Protein AF-A0A931U3T1-F1 (afdb_monomer_lite)

pLDDT: mean 82.52, std 14.52, range [46.47, 98.31]

Foldseek 3Di:
DDPDDPPPDPPPDPDDPDPPPPDDPDPVVVVVVVVVVVVVVVVVVLVVQQCCCVPPDDVVVDPRPVVVVVLCCCQPPVPQDPVNCVVDPVPSHPVVVVVQVVVVVVVCCVVVCVVVVVVVVVLVVDVVSVVVPPVVVVVVVPDDPVVCVVVCCVVPNPGPVD

Sequence (162 aa):
MSRALEVELPVERPGPAAPSLAERPSKGRRGLVLLLTRVVLVGAILVVWQYAAERLIDPFWISSPAEVWARLRKLAIVGDSPWEALVNFPSTDLVFHLRYTFQEMILGLVYGTLAGTVVGFVLGRARFLGDLINPLIIAIYSLPKLALAPLFILWFGLGIES

Structure (mmCIF, N/CA/C/O backbone):
data_AF-A0A931U3T1-F1
#
_entry.id   AF-A0A931U3T1-F1
#
loop_
_atom_site.group_PDB
_atom_site.id
_atom_site.type_symbol
_atom_site.label_atom_id
_atom_site.label_alt_id
_atom_site.label_comp_id
_atom_site.label_asym_id
_atom_site.label_entity_id
_atom_site.label_seq_id
_atom_site.pdbx_PDB_ins_code
_atom_site.Cartn_x
_atom_site.Cartn_y
_atom_site.Cartn_z
_atom_site.occupancy
_atom_site.B_iso_or_equiv
_atom_site.auth_seq_id
_atom_site.auth_comp_id
_atom_site.auth_asym_id
_atom_site.auth_atom_id
_atom_site.pdbx_PDB_model_num
ATOM 1 N N . MET A 1 1 ? 18.983 -76.021 45.505 1.00 46.47 1 MET A N 1
ATOM 2 C CA . MET A 1 1 ? 19.434 -76.394 44.146 1.00 46.47 1 MET A CA 1
ATOM 3 C C . MET A 1 1 ? 19.018 -75.281 43.201 1.00 46.47 1 MET A C 1
ATOM 5 O O . MET A 1 1 ? 17.833 -75.070 42.996 1.00 46.47 1 MET A O 1
ATOM 9 N N . SER A 1 2 ? 20.011 -74.504 42.774 1.00 47.12 2 SER A N 1
ATOM 10 C CA . SER A 1 2 ? 19.909 -73.305 41.940 1.00 47.12 2 SER A CA 1
ATOM 11 C C . SER A 1 2 ? 19.475 -73.671 40.517 1.00 47.12 2 SER A C 1
ATOM 13 O O . SER A 1 2 ? 20.212 -74.360 39.814 1.00 47.12 2 SER A O 1
ATOM 15 N N . ARG A 1 3 ? 18.284 -73.230 40.100 1.00 60.94 3 ARG A N 1
ATO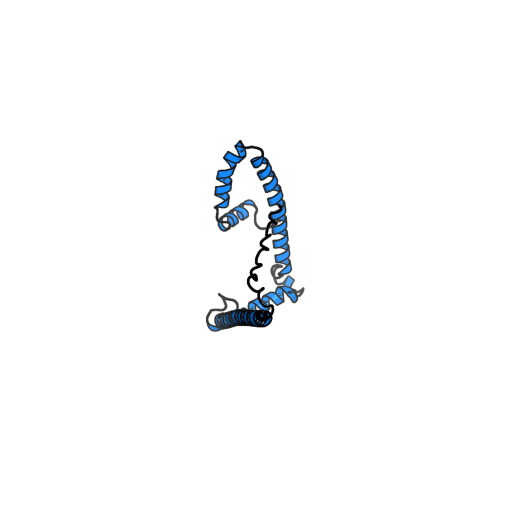M 16 C CA . ARG A 1 3 ? 17.914 -73.130 38.683 1.00 60.94 3 ARG A CA 1
ATOM 17 C C . ARG A 1 3 ? 18.342 -71.735 38.234 1.00 60.94 3 ARG A C 1
ATOM 19 O O . ARG A 1 3 ? 17.658 -70.757 38.524 1.00 60.94 3 ARG A O 1
ATOM 26 N N . ALA A 1 4 ? 19.521 -71.661 37.625 1.00 59.34 4 ALA A N 1
ATOM 27 C CA . ALA A 1 4 ? 20.019 -70.454 36.989 1.00 59.34 4 ALA A CA 1
ATOM 28 C C . ALA A 1 4 ? 19.008 -69.997 35.929 1.00 59.34 4 ALA A C 1
ATOM 30 O O . ALA A 1 4 ? 18.576 -70.784 35.091 1.00 59.34 4 ALA A O 1
ATOM 31 N N . LEU A 1 5 ? 18.598 -68.737 36.031 1.00 64.88 5 LEU A N 1
ATOM 32 C CA . LEU A 1 5 ? 17.791 -68.047 35.039 1.00 64.88 5 LEU A CA 1
ATOM 33 C C . LEU A 1 5 ? 18.661 -67.859 33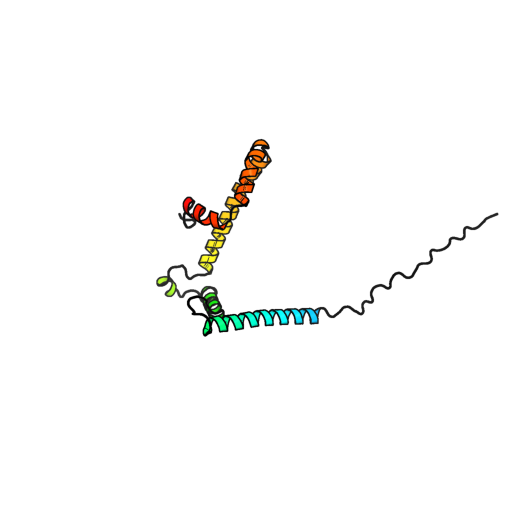.795 1.00 64.88 5 LEU A C 1
ATOM 35 O O . LEU A 1 5 ? 19.597 -67.061 33.813 1.00 64.88 5 LEU A O 1
ATOM 39 N N . GLU A 1 6 ? 18.373 -68.606 32.734 1.00 66.62 6 GLU A N 1
ATOM 40 C CA . GLU A 1 6 ? 18.831 -68.269 31.389 1.00 66.62 6 GLU A CA 1
ATOM 41 C C . GLU A 1 6 ? 18.207 -66.927 31.012 1.00 66.62 6 GLU A C 1
ATOM 43 O O . GLU A 1 6 ? 17.030 -66.813 30.678 1.00 66.62 6 GLU A O 1
ATOM 48 N N . VAL A 1 7 ? 19.009 -65.878 31.162 1.00 68.50 7 VAL A N 1
ATOM 49 C CA . VAL A 1 7 ? 18.723 -64.554 30.628 1.00 68.50 7 VAL A CA 1
ATOM 50 C C . VAL A 1 7 ? 18.873 -64.673 29.116 1.00 68.50 7 VAL A C 1
ATOM 52 O O . VAL A 1 7 ? 19.981 -64.595 28.586 1.00 68.50 7 VAL A O 1
ATOM 55 N N . GLU A 1 8 ? 17.762 -64.920 28.425 1.00 71.06 8 GLU A N 1
ATOM 56 C CA . GLU A 1 8 ? 17.680 -64.779 26.974 1.00 71.06 8 GLU A CA 1
ATOM 57 C C . GLU A 1 8 ? 18.043 -63.333 26.622 1.00 71.06 8 GLU A C 1
ATOM 59 O O . GLU A 1 8 ? 17.280 -62.394 26.857 1.00 71.06 8 GLU A O 1
ATOM 64 N N . LEU A 1 9 ? 19.260 -63.138 26.112 1.00 71.88 9 LEU A N 1
ATOM 65 C CA . LEU A 1 9 ? 19.686 -61.838 25.621 1.00 71.88 9 LEU A CA 1
ATOM 66 C C . LEU A 1 9 ? 18.813 -61.466 24.414 1.00 71.88 9 LEU A C 1
ATOM 68 O O . LEU A 1 9 ? 18.648 -62.291 23.510 1.00 71.88 9 LEU A O 1
ATOM 72 N N . PRO A 1 10 ? 18.261 -60.240 24.369 1.00 69.12 10 PRO A N 1
ATOM 73 C CA . PRO A 1 10 ? 17.482 -59.783 23.231 1.00 69.12 10 PRO A CA 1
ATOM 74 C C . PRO A 1 10 ? 18.308 -59.921 21.950 1.00 69.12 10 PRO A C 1
ATOM 76 O O . PRO A 1 10 ? 19.377 -59.326 21.828 1.00 69.12 10 PRO A O 1
ATOM 79 N N . VAL A 1 11 ? 17.813 -60.705 20.990 1.00 71.94 11 VAL A N 1
ATOM 80 C CA . VAL A 1 11 ? 18.381 -60.758 19.640 1.00 71.94 11 VAL A CA 1
ATOM 81 C C . VAL A 1 11 ? 18.174 -59.382 19.017 1.00 71.94 11 VAL A C 1
ATOM 83 O O . VAL A 1 11 ? 17.076 -59.048 18.562 1.00 71.94 11 VAL A O 1
ATOM 86 N N . GLU A 1 12 ? 19.222 -58.564 19.045 1.00 72.94 12 GLU A N 1
ATOM 87 C CA . GLU A 1 12 ? 19.238 -57.240 18.442 1.00 72.94 12 GLU A CA 1
ATOM 88 C C . GLU A 1 12 ? 19.110 -57.409 16.927 1.00 72.94 12 GLU A C 1
ATOM 90 O O . GLU A 1 12 ? 20.047 -57.771 16.215 1.00 72.94 12 GLU A O 1
ATOM 95 N N . ARG A 1 13 ? 17.881 -57.247 16.428 1.00 75.50 13 ARG A N 1
ATOM 96 C CA . ARG A 1 13 ? 17.609 -57.275 14.994 1.00 75.50 13 ARG A CA 1
ATOM 97 C C . ARG A 1 13 ? 18.362 -56.097 14.379 1.00 75.50 13 ARG A C 1
ATOM 99 O O . ARG A 1 13 ? 18.181 -54.985 14.877 1.00 75.50 13 ARG A O 1
ATOM 106 N N . PRO A 1 14 ? 19.159 -56.290 13.313 1.00 70.38 14 PRO A N 1
ATOM 107 C CA . PRO A 1 14 ? 19.755 -55.163 12.617 1.00 70.38 14 PRO A CA 1
ATOM 108 C C . PRO A 1 14 ? 18.623 -54.220 12.203 1.00 70.38 14 PRO A C 1
ATOM 110 O O . PRO A 1 14 ? 17.724 -54.601 11.449 1.00 70.38 14 PRO A O 1
ATOM 113 N N . GLY A 1 15 ? 18.627 -53.014 12.778 1.00 75.19 15 GLY A N 1
ATOM 114 C CA . GLY A 1 15 ? 17.680 -51.967 12.419 1.00 75.19 15 GLY A CA 1
ATOM 115 C C . GLY A 1 15 ? 17.756 -51.691 10.915 1.00 75.19 15 GLY A C 1
ATOM 116 O O . GLY A 1 15 ? 18.785 -51.987 10.297 1.00 75.19 15 GLY A O 1
ATOM 117 N N . PRO A 1 16 ? 16.687 -51.149 10.300 1.00 73.44 16 PRO A N 1
ATOM 118 C CA . PRO A 1 16 ? 16.721 -50.778 8.890 1.00 73.44 16 PRO A CA 1
ATOM 119 C C . PRO A 1 16 ? 17.990 -49.967 8.633 1.00 73.44 16 PRO A C 1
ATOM 121 O O . PRO A 1 16 ? 18.239 -48.985 9.334 1.00 73.44 16 PRO A O 1
ATOM 124 N N . ALA A 1 17 ? 18.819 -50.449 7.698 1.00 69.19 17 ALA A N 1
ATOM 125 C CA . ALA A 1 17 ? 20.118 -49.868 7.402 1.00 69.19 17 ALA A CA 1
ATOM 126 C C . ALA A 1 17 ? 19.965 -48.349 7.301 1.00 69.19 17 ALA A C 1
ATOM 128 O O . ALA A 1 17 ? 19.139 -47.863 6.521 1.00 69.19 17 ALA A O 1
ATOM 129 N N . ALA A 1 18 ? 20.709 -47.614 8.135 1.00 69.38 18 ALA A N 1
ATOM 130 C CA . ALA A 1 18 ? 20.710 -46.162 8.089 1.00 69.38 18 ALA A CA 1
ATOM 131 C C . ALA A 1 18 ? 20.898 -45.741 6.623 1.00 69.38 18 ALA A C 1
ATOM 133 O O . ALA A 1 18 ? 21.775 -46.306 5.960 1.00 69.38 18 ALA A O 1
ATOM 134 N N . PRO A 1 19 ? 20.063 -44.826 6.092 1.00 67.06 19 PRO A N 1
ATOM 135 C CA . PRO A 1 19 ? 20.095 -44.475 4.680 1.00 67.06 19 PRO A CA 1
ATOM 136 C C . PRO A 1 19 ? 21.532 -44.140 4.300 1.00 67.06 19 PRO A C 1
ATOM 138 O O . PRO A 1 19 ? 22.150 -43.257 4.904 1.00 67.06 19 PRO A O 1
ATOM 141 N N . SER A 1 20 ? 22.081 -44.909 3.358 1.00 63.16 20 SER A N 1
ATOM 142 C CA . SER A 1 20 ? 23.466 -44.772 2.940 1.00 63.16 20 SER A CA 1
ATOM 143 C C . SER A 1 20 ? 23.697 -43.312 2.550 1.00 63.16 20 SER A C 1
ATOM 145 O O . SER A 1 20 ? 22.968 -42.722 1.751 1.00 63.16 20 SER A O 1
ATOM 147 N N . LEU A 1 21 ? 24.717 -42.683 3.135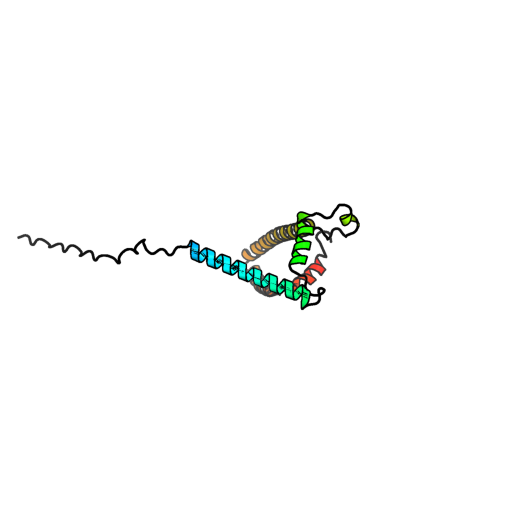 1.00 58.59 21 LEU A N 1
ATOM 148 C CA . LEU A 1 21 ? 25.064 -41.280 2.870 1.00 58.59 21 LEU A CA 1
ATOM 149 C C . LEU A 1 21 ? 25.467 -41.022 1.398 1.00 58.59 21 LEU A C 1
ATOM 151 O O . LEU A 1 21 ? 25.810 -39.895 1.046 1.00 58.59 21 LEU A O 1
ATOM 155 N N . ALA A 1 22 ? 25.417 -42.051 0.547 1.00 60.72 22 ALA A N 1
ATOM 156 C CA . ALA A 1 22 ? 25.909 -4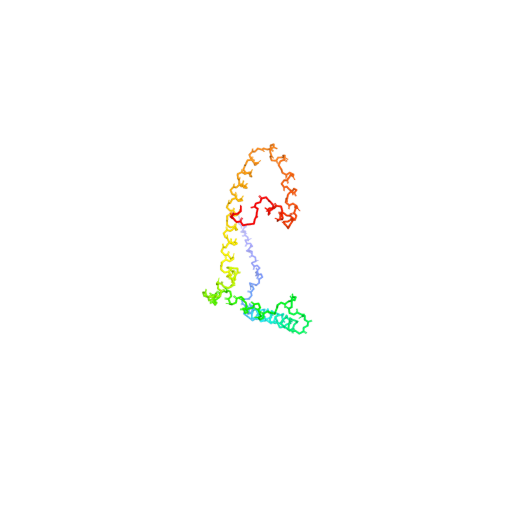2.084 -0.820 1.00 60.72 22 ALA A CA 1
ATOM 157 C C . ALA A 1 22 ? 24.916 -41.562 -1.877 1.00 60.72 22 ALA A C 1
ATOM 159 O O . ALA A 1 22 ? 25.346 -41.227 -2.975 1.00 60.72 22 ALA A O 1
ATOM 160 N N . GLU A 1 23 ? 23.622 -41.409 -1.571 1.00 59.75 23 GLU A N 1
ATOM 161 C CA . GLU A 1 23 ? 22.620 -40.980 -2.566 1.00 59.75 23 GLU A CA 1
ATOM 162 C C . GLU A 1 23 ? 21.932 -39.658 -2.207 1.00 59.75 23 GLU A C 1
ATOM 164 O O . GLU A 1 23 ? 20.710 -39.519 -2.240 1.00 59.75 23 GLU A O 1
ATOM 169 N N . ARG A 1 24 ? 22.711 -38.623 -1.874 1.00 59.91 24 ARG A N 1
ATOM 170 C CA . ARG A 1 24 ? 22.180 -37.251 -1.847 1.00 59.91 24 ARG A CA 1
ATOM 171 C C . ARG A 1 24 ? 22.240 -36.676 -3.270 1.00 59.91 24 ARG A C 1
ATOM 173 O O . ARG A 1 24 ? 23.324 -36.268 -3.687 1.00 59.91 24 ARG A O 1
ATOM 180 N N . PRO A 1 25 ? 21.128 -36.598 -4.033 1.00 59.22 25 PRO A N 1
ATOM 181 C CA . PRO A 1 25 ? 21.151 -35.978 -5.354 1.00 59.22 25 PRO A CA 1
ATOM 182 C C . PRO A 1 25 ? 21.673 -34.543 -5.235 1.00 59.22 25 PRO A C 1
ATOM 184 O O . PRO A 1 25 ? 21.230 -33.777 -4.375 1.00 59.22 25 PRO A O 1
ATOM 187 N N . SER A 1 26 ? 22.632 -34.179 -6.088 1.00 58.00 26 SER A N 1
ATOM 188 C CA . SER A 1 26 ? 23.315 -32.883 -6.065 1.00 58.00 26 SER A CA 1
ATOM 189 C C . SER A 1 26 ? 22.304 -31.725 -6.133 1.00 58.00 26 SER A C 1
ATOM 191 O O . SER A 1 26 ? 21.795 -31.399 -7.212 1.00 58.00 26 SER A O 1
ATOM 193 N N . LYS A 1 27 ? 22.004 -31.090 -4.989 1.00 61.81 27 LYS A N 1
ATOM 194 C CA . LYS A 1 27 ? 21.033 -29.981 -4.862 1.00 61.81 27 LYS A CA 1
ATOM 195 C C . LYS A 1 27 ? 21.292 -28.828 -5.851 1.00 61.81 27 LYS A C 1
ATOM 197 O O . LYS A 1 27 ? 20.343 -28.180 -6.283 1.00 61.81 27 LYS A O 1
ATOM 202 N N . GLY A 1 28 ? 22.547 -28.617 -6.267 1.00 71.69 28 GLY A N 1
ATOM 203 C CA . GLY A 1 28 ? 22.951 -27.516 -7.152 1.00 71.69 28 GLY A CA 1
ATOM 204 C C . GLY A 1 28 ? 22.411 -27.596 -8.585 1.00 71.69 28 GLY A C 1
ATOM 205 O O . GLY A 1 28 ? 21.973 -26.582 -9.122 1.00 71.69 28 GLY A O 1
ATOM 206 N N . ARG A 1 29 ? 22.360 -28.789 -9.200 1.00 78.88 29 ARG A N 1
ATOM 207 C CA . ARG A 1 29 ? 21.902 -28.937 -10.599 1.00 78.88 29 ARG A CA 1
ATOM 208 C C . ARG A 1 29 ? 20.405 -28.667 -10.752 1.00 78.88 29 ARG A C 1
ATOM 210 O O . ARG A 1 29 ? 20.004 -27.959 -11.666 1.00 78.88 29 ARG A O 1
ATOM 217 N N . ARG A 1 30 ? 19.580 -29.179 -9.829 1.00 83.06 30 ARG A N 1
ATOM 218 C CA . ARG A 1 30 ? 18.126 -28.931 -9.831 1.00 83.06 30 ARG A CA 1
ATOM 219 C C . ARG A 1 30 ? 17.806 -27.458 -9.562 1.00 83.06 30 ARG A C 1
ATOM 221 O O . ARG A 1 30 ? 16.954 -26.900 -10.241 1.00 83.06 30 ARG A O 1
ATOM 228 N N . GLY A 1 31 ? 18.514 -26.821 -8.624 1.00 86.19 31 GLY A N 1
ATOM 229 C CA . GLY A 1 31 ? 18.353 -25.390 -8.342 1.00 86.19 31 GLY A CA 1
ATOM 230 C C . GLY A 1 31 ? 18.706 -24.501 -9.537 1.00 86.19 31 GLY A C 1
ATOM 231 O O . GLY A 1 31 ? 17.952 -23.586 -9.857 1.00 86.19 31 GLY A O 1
ATOM 232 N N . LEU A 1 32 ? 19.799 -24.817 -10.240 1.00 88.00 32 LEU A N 1
ATOM 233 C CA . LEU A 1 32 ? 20.210 -24.091 -11.443 1.00 88.00 32 LEU A CA 1
ATOM 234 C C . LEU A 1 32 ? 19.190 -24.235 -12.576 1.00 88.00 32 LEU A C 1
ATOM 236 O O . LEU A 1 32 ? 18.804 -23.234 -13.169 1.00 88.00 32 LEU A O 1
ATOM 240 N N . VAL A 1 33 ? 18.713 -25.456 -12.844 1.00 92.12 33 VAL A N 1
ATOM 241 C CA . VAL A 1 33 ? 17.681 -25.692 -13.867 1.00 92.12 33 VAL A CA 1
ATOM 242 C C . VAL A 1 33 ? 16.413 -24.904 -13.541 1.00 92.12 33 VAL A C 1
ATOM 244 O O . VAL A 1 33 ? 15.892 -24.219 -14.410 1.00 92.12 33 VAL A O 1
ATOM 247 N N . LEU A 1 34 ? 15.954 -24.913 -12.285 1.00 91.31 34 LEU A N 1
ATOM 248 C CA . LEU A 1 34 ? 14.775 -24.143 -11.876 1.00 91.31 34 LEU A CA 1
ATOM 249 C C . LEU A 1 34 ? 14.967 -22.629 -12.032 1.00 91.31 34 LEU A C 1
ATOM 251 O O . LEU A 1 34 ? 14.036 -21.939 -12.448 1.00 91.31 34 LEU A O 1
ATOM 255 N N . LEU A 1 35 ? 16.150 -22.103 -11.709 1.00 93.00 35 LEU A N 1
ATOM 256 C CA . LEU A 1 35 ? 16.462 -20.687 -11.901 1.00 93.00 35 LEU A CA 1
ATOM 257 C C . LEU A 1 35 ? 16.464 -20.327 -13.388 1.00 93.00 35 LEU A C 1
ATOM 259 O O . LEU A 1 35 ? 15.806 -19.362 -13.771 1.00 93.00 35 LEU A O 1
ATOM 263 N N . LEU A 1 36 ? 17.140 -21.120 -14.222 1.00 94.75 36 LEU A N 1
ATOM 264 C CA . LEU A 1 36 ? 17.185 -20.908 -15.668 1.00 94.75 36 LEU A CA 1
ATOM 265 C C . LEU A 1 36 ? 15.785 -20.957 -16.275 1.00 94.75 36 LEU A C 1
ATOM 267 O O . LEU A 1 36 ? 15.415 -20.045 -17.007 1.00 94.75 36 LEU A O 1
ATOM 271 N N . THR A 1 37 ? 14.973 -21.950 -15.908 1.00 95.06 37 THR A N 1
ATOM 272 C CA . THR A 1 37 ? 13.585 -22.037 -16.369 1.00 95.06 37 THR A CA 1
ATOM 273 C C . THR A 1 37 ? 12.785 -20.794 -15.976 1.00 95.06 37 THR A C 1
ATOM 275 O O . THR A 1 37 ? 12.064 -20.257 -16.809 1.00 95.06 37 THR A O 1
ATOM 278 N N . ARG A 1 38 ? 12.930 -20.277 -14.746 1.00 95.12 38 ARG A N 1
ATOM 279 C CA . ARG A 1 38 ? 12.245 -19.042 -14.313 1.00 95.12 38 ARG A CA 1
ATOM 280 C C . ARG A 1 38 ? 12.697 -17.819 -15.105 1.00 95.12 38 ARG A C 1
ATOM 282 O O . ARG A 1 38 ? 11.853 -17.045 -15.541 1.00 95.12 38 ARG A O 1
ATOM 289 N N . VAL A 1 39 ? 14.004 -17.656 -15.303 1.00 96.44 39 VAL A N 1
ATOM 290 C CA . VAL A 1 39 ? 14.562 -16.536 -16.074 1.00 96.44 39 VAL A CA 1
ATOM 291 C C . VAL A 1 39 ? 14.091 -16.596 -17.526 1.00 96.44 39 VAL A C 1
ATOM 293 O O . VAL A 1 39 ? 13.670 -15.576 -18.063 1.00 96.44 39 VAL A O 1
ATOM 296 N N . VAL A 1 40 ? 14.084 -17.784 -18.138 1.00 96.50 40 VAL A N 1
ATOM 297 C CA . VAL A 1 40 ? 13.579 -17.988 -19.503 1.00 96.50 40 VAL A CA 1
ATOM 298 C C . VAL A 1 40 ? 12.089 -17.676 -19.590 1.00 96.50 40 VAL A C 1
ATOM 300 O O . VAL A 1 40 ? 11.682 -16.982 -20.514 1.00 96.50 40 VAL A O 1
ATOM 303 N N . LEU A 1 41 ? 11.278 -18.131 -18.631 1.00 96.69 41 LEU A N 1
ATOM 304 C CA . LEU A 1 41 ? 9.842 -17.839 -18.607 1.00 96.69 41 LEU A CA 1
ATOM 305 C C . LEU A 1 41 ? 9.569 -16.336 -18.498 1.00 96.69 41 LEU A C 1
ATOM 307 O O . LEU A 1 41 ? 8.793 -15.799 -19.284 1.00 96.69 41 LEU A O 1
ATOM 311 N N . VAL A 1 42 ? 10.228 -15.647 -17.564 1.00 95.56 42 VAL A N 1
ATOM 312 C CA . VAL A 1 42 ? 10.090 -14.190 -17.413 1.00 95.56 42 VAL A CA 1
ATOM 313 C C . VAL A 1 42 ? 10.564 -13.473 -18.676 1.00 95.56 42 VAL A C 1
ATOM 315 O O . VAL A 1 42 ? 9.863 -12.601 -19.181 1.00 95.56 42 VAL A O 1
ATOM 318 N N . GLY A 1 43 ? 11.712 -13.871 -19.227 1.00 95.94 43 GLY A N 1
ATOM 319 C CA . GLY A 1 43 ? 12.232 -13.318 -20.475 1.00 95.94 43 GLY A CA 1
ATOM 320 C C . GLY A 1 43 ? 11.263 -13.499 -21.643 1.00 95.94 43 GLY A C 1
ATOM 321 O O . GLY A 1 43 ? 10.999 -12.544 -22.366 1.00 95.94 43 GLY A O 1
ATOM 322 N N . ALA A 1 44 ? 10.671 -14.686 -21.792 1.00 95.44 44 ALA A N 1
ATOM 323 C CA . ALA A 1 44 ? 9.681 -14.966 -22.828 1.00 95.44 44 ALA A CA 1
ATOM 324 C C . ALA A 1 44 ? 8.437 -14.078 -22.679 1.00 95.44 44 ALA A C 1
ATOM 326 O O . ALA A 1 44 ? 7.977 -13.509 -23.667 1.00 95.44 44 ALA A O 1
ATOM 327 N N . ILE A 1 45 ? 7.934 -13.899 -21.453 1.00 96.19 45 ILE A N 1
ATOM 328 C CA . ILE A 1 45 ? 6.805 -12.999 -21.175 1.00 96.19 45 ILE A CA 1
ATOM 329 C C . ILE A 1 45 ? 7.150 -11.558 -21.568 1.00 96.19 45 ILE A C 1
ATOM 331 O O . ILE A 1 45 ? 6.350 -10.906 -22.236 1.00 96.19 45 ILE A O 1
ATOM 335 N N . LEU A 1 46 ? 8.339 -11.066 -21.205 1.00 95.19 46 LEU A N 1
ATOM 336 C CA . LEU A 1 46 ? 8.773 -9.708 -21.552 1.00 95.19 46 LEU A CA 1
ATOM 337 C C . LEU A 1 46 ? 8.915 -9.510 -23.063 1.00 95.19 46 LEU A C 1
ATOM 339 O O . LEU A 1 46 ? 8.517 -8.466 -23.569 1.00 95.19 46 LEU A O 1
ATOM 343 N N . VAL A 1 47 ? 9.439 -10.501 -23.788 1.00 94.88 47 VAL A N 1
ATOM 344 C CA . VAL A 1 47 ? 9.558 -10.441 -25.254 1.00 94.88 47 VAL A CA 1
ATOM 345 C C . VAL A 1 47 ? 8.182 -10.413 -25.911 1.00 94.88 47 VAL A C 1
ATOM 347 O O . VAL A 1 47 ? 7.947 -9.588 -26.791 1.00 94.88 47 VAL A O 1
ATOM 350 N N . VAL A 1 48 ? 7.261 -11.274 -25.468 1.00 95.12 48 VAL A N 1
ATOM 351 C CA . VAL A 1 48 ? 5.881 -11.287 -25.972 1.00 95.12 48 VAL A CA 1
ATOM 352 C C . VAL A 1 48 ? 5.191 -9.955 -25.681 1.00 95.12 48 VAL A C 1
ATOM 354 O O . VAL A 1 48 ? 4.543 -9.408 -26.570 1.00 95.12 48 VAL A O 1
ATOM 357 N N . TRP A 1 49 ? 5.366 -9.402 -24.478 1.00 94.88 49 TRP A N 1
ATOM 358 C CA . TRP A 1 49 ? 4.795 -8.107 -24.112 1.00 94.88 49 TRP A CA 1
ATOM 359 C C . TRP A 1 49 ? 5.396 -6.956 -24.931 1.00 94.88 49 TRP A C 1
ATOM 361 O O . TRP A 1 49 ? 4.635 -6.163 -25.479 1.00 94.88 49 TRP A O 1
ATOM 371 N N . GLN A 1 50 ? 6.724 -6.892 -25.088 1.00 94.62 50 GLN A N 1
ATOM 372 C CA . GLN A 1 50 ? 7.386 -5.884 -25.927 1.00 94.62 50 GLN A CA 1
ATOM 373 C C . GLN A 1 50 ? 6.872 -5.947 -27.365 1.00 94.62 50 GLN A C 1
ATOM 375 O O . GLN A 1 50 ? 6.466 -4.932 -27.922 1.00 94.62 50 GLN A O 1
ATOM 380 N N . TYR A 1 51 ? 6.823 -7.148 -27.942 1.00 93.38 51 TYR A N 1
ATOM 381 C CA . TYR A 1 51 ? 6.349 -7.339 -29.307 1.00 93.38 51 TYR A CA 1
ATOM 382 C C . TYR A 1 51 ? 4.879 -6.934 -29.470 1.00 93.38 51 TYR A C 1
ATOM 384 O O . TYR A 1 51 ? 4.521 -6.262 -30.437 1.00 93.38 51 TYR A O 1
ATOM 392 N N . ALA A 1 52 ? 4.026 -7.317 -28.517 1.00 91.38 52 ALA A N 1
ATOM 393 C CA . ALA A 1 52 ? 2.613 -6.971 -28.555 1.00 91.38 52 ALA A CA 1
ATOM 394 C C . ALA A 1 52 ? 2.381 -5.462 -28.423 1.00 91.38 52 ALA A C 1
ATOM 396 O O . ALA A 1 52 ? 1.596 -4.907 -29.188 1.00 91.38 52 ALA A O 1
ATOM 397 N N . ALA A 1 53 ? 3.091 -4.806 -27.504 1.00 89.81 53 ALA A N 1
ATOM 398 C CA . ALA A 1 53 ? 2.975 -3.371 -27.276 1.00 89.81 53 ALA A CA 1
ATOM 399 C C . ALA A 1 53 ? 3.505 -2.531 -28.450 1.00 89.81 53 ALA A C 1
ATOM 401 O O . ALA A 1 53 ? 2.985 -1.453 -28.703 1.00 89.81 53 ALA A O 1
ATOM 402 N N . GLU A 1 54 ? 4.515 -3.009 -29.183 1.00 87.25 54 GLU A N 1
ATOM 403 C CA . GLU A 1 54 ? 5.066 -2.269 -30.326 1.00 87.25 54 GLU A CA 1
ATOM 404 C C . GLU A 1 54 ? 4.313 -2.499 -31.640 1.00 87.25 54 GLU A C 1
ATOM 406 O O . GLU A 1 54 ? 4.350 -1.639 -32.520 1.00 87.25 54 GLU A O 1
ATOM 411 N N . ARG A 1 55 ? 3.710 -3.683 -31.831 1.00 86.56 55 ARG A N 1
ATOM 412 C CA . ARG A 1 55 ? 3.221 -4.102 -33.160 1.00 86.56 55 ARG A CA 1
ATOM 413 C C . ARG A 1 55 ? 1.773 -4.552 -33.230 1.00 86.56 55 ARG A C 1
ATOM 415 O O . ARG A 1 55 ? 1.223 -4.556 -34.327 1.00 86.56 55 ARG A O 1
ATOM 422 N N . LEU A 1 56 ? 1.184 -4.995 -32.122 1.00 85.94 56 LEU A N 1
ATOM 423 C CA . LEU A 1 56 ? -0.155 -5.596 -32.124 1.00 85.94 56 LEU A CA 1
ATOM 424 C C . LEU A 1 56 ? -1.218 -4.684 -31.509 1.00 85.94 56 LEU A C 1
ATOM 426 O O . LEU A 1 56 ? -2.387 -4.814 -31.861 1.00 85.94 56 LEU A O 1
ATOM 430 N N . ILE A 1 57 ? -0.834 -3.805 -30.583 1.00 86.38 57 ILE A N 1
ATOM 431 C CA . ILE A 1 57 ? -1.750 -2.990 -29.781 1.00 86.38 57 ILE A CA 1
ATOM 432 C C . ILE A 1 57 ? -1.340 -1.525 -29.910 1.00 86.38 57 ILE A C 1
ATOM 434 O O . ILE A 1 57 ? -0.152 -1.218 -29.878 1.00 86.38 57 ILE A O 1
ATOM 438 N N . ASP A 1 58 ? -2.317 -0.623 -30.038 1.00 80.50 58 ASP A N 1
ATOM 439 C CA . ASP A 1 58 ? -2.034 0.809 -30.093 1.00 80.50 58 ASP A CA 1
ATOM 440 C C . ASP A 1 58 ? -1.273 1.266 -28.832 1.00 80.50 58 ASP A C 1
ATOM 442 O O . ASP A 1 58 ? -1.730 0.991 -27.712 1.00 80.50 58 ASP A O 1
ATOM 446 N N . PRO A 1 59 ? -0.180 2.041 -28.984 1.00 82.75 59 PRO A N 1
ATOM 447 C CA . PRO A 1 59 ? 0.631 2.535 -27.865 1.00 82.75 59 PRO A CA 1
ATOM 448 C C . PRO A 1 59 ? -0.143 3.354 -26.820 1.00 82.75 59 PRO A C 1
ATOM 450 O O . PRO A 1 59 ? 0.340 3.579 -25.714 1.00 82.75 59 PRO A O 1
ATOM 453 N N . PHE A 1 60 ? -1.352 3.813 -27.157 1.00 83.75 60 PHE A N 1
ATOM 454 C CA . PHE A 1 60 ? -2.241 4.514 -26.234 1.00 83.75 60 PHE A CA 1
ATOM 455 C C . PHE A 1 60 ? -2.745 3.621 -25.086 1.00 83.75 60 PHE A C 1
ATOM 457 O O . PHE A 1 60 ? -2.925 4.106 -23.971 1.00 83.75 60 PHE A O 1
ATOM 464 N N . TRP A 1 61 ? -2.972 2.328 -25.337 1.00 86.00 61 TRP A N 1
ATOM 465 C CA . TRP A 1 61 ? -3.577 1.420 -24.352 1.00 86.00 61 TRP A CA 1
ATOM 466 C C . TRP A 1 61 ? -2.552 0.669 -23.512 1.00 86.00 61 TRP A C 1
ATOM 468 O O . TRP A 1 61 ? -2.845 0.290 -22.377 1.00 86.00 61 TRP A O 1
ATOM 478 N N . ILE A 1 62 ? -1.364 0.421 -24.063 1.00 89.12 62 ILE A N 1
ATOM 479 C CA . ILE A 1 62 ? -0.337 -0.372 -23.399 1.00 89.12 62 ILE A CA 1
ATOM 480 C C . ILE A 1 62 ? 1.043 0.230 -23.640 1.00 89.12 62 ILE A C 1
ATOM 482 O O . ILE A 1 62 ? 1.471 0.423 -24.772 1.00 89.12 62 ILE A O 1
ATOM 486 N N . SER A 1 63 ? 1.760 0.507 -22.554 1.00 89.81 63 SER A N 1
ATOM 487 C CA . SER A 1 63 ? 3.169 0.894 -22.628 1.00 89.81 63 SER A CA 1
ATOM 488 C C . SER A 1 63 ? 4.047 -0.338 -22.805 1.00 89.81 63 SER A C 1
ATOM 490 O O . SER A 1 63 ? 3.784 -1.390 -22.208 1.00 89.81 63 SER A O 1
ATOM 492 N N . SER A 1 64 ? 5.117 -0.206 -23.587 1.00 92.00 64 SER A N 1
ATOM 493 C CA . SER A 1 64 ? 6.085 -1.293 -23.730 1.00 92.00 64 SER A CA 1
ATOM 494 C C . SER A 1 64 ? 6.943 -1.440 -22.460 1.00 92.00 64 SER A C 1
ATOM 496 O O . SER A 1 64 ? 7.238 -0.441 -21.793 1.00 92.00 64 SER A O 1
ATOM 498 N N . PRO A 1 65 ? 7.392 -2.657 -22.097 1.00 90.81 65 PRO A N 1
ATOM 499 C CA . PRO A 1 65 ? 8.274 -2.850 -20.949 1.00 90.81 65 PRO A CA 1
ATOM 500 C C . PRO A 1 65 ? 9.548 -1.991 -21.022 1.00 90.81 65 PRO A C 1
ATOM 502 O O . PRO A 1 65 ? 10.019 -1.508 -19.989 1.00 90.81 65 PRO A O 1
ATOM 505 N N . ALA A 1 66 ? 10.083 -1.744 -22.223 1.00 90.56 66 ALA A N 1
ATOM 506 C CA . ALA A 1 66 ? 11.219 -0.844 -22.425 1.00 90.56 66 ALA A CA 1
ATOM 507 C C . ALA A 1 66 ? 10.898 0.621 -22.071 1.00 90.56 66 ALA A C 1
ATOM 509 O O . ALA A 1 66 ? 11.707 1.283 -21.418 1.00 90.56 66 ALA A O 1
ATOM 510 N N . GLU A 1 67 ? 9.723 1.126 -22.450 1.00 87.38 67 GLU A N 1
ATOM 511 C CA . GLU A 1 67 ? 9.278 2.478 -22.089 1.00 87.38 67 GLU A CA 1
ATOM 512 C C . GLU A 1 67 ? 9.004 2.602 -20.594 1.00 87.38 67 GLU A C 1
ATOM 514 O O . GLU A 1 67 ? 9.417 3.586 -19.981 1.00 87.38 67 GLU A O 1
ATOM 519 N N . VAL A 1 68 ? 8.372 1.592 -19.989 1.00 88.81 68 VAL A N 1
ATOM 520 C CA . VAL A 1 68 ? 8.171 1.535 -18.535 1.00 88.81 68 VAL A CA 1
ATOM 521 C C . VAL A 1 68 ? 9.522 1.611 -17.826 1.00 88.81 68 VAL A C 1
ATOM 523 O O . VAL A 1 68 ? 9.701 2.439 -16.932 1.00 88.81 68 VAL A O 1
ATOM 526 N N . TRP A 1 69 ? 10.509 0.825 -18.265 1.00 88.38 69 TRP A N 1
ATOM 527 C CA . TRP A 1 69 ? 11.865 0.880 -17.719 1.00 88.38 69 TRP A CA 1
ATOM 528 C C . TRP A 1 69 ? 12.530 2.246 -17.925 1.00 88.38 69 TRP A C 1
ATOM 530 O O . TRP A 1 69 ? 13.134 2.782 -16.995 1.00 88.38 69 TRP A O 1
ATOM 540 N N . ALA A 1 70 ? 12.401 2.836 -19.117 1.00 87.00 70 ALA A N 1
ATOM 541 C CA . ALA A 1 70 ? 12.950 4.151 -19.441 1.00 87.00 70 ALA A CA 1
ATOM 542 C C . ALA A 1 70 ? 12.337 5.273 -18.586 1.00 87.00 70 ALA A C 1
ATOM 544 O O . ALA A 1 70 ? 13.048 6.179 -18.143 1.00 87.00 70 ALA A O 1
ATOM 545 N N . ARG A 1 71 ? 11.034 5.194 -18.303 1.00 83.62 71 ARG A N 1
ATOM 546 C CA . ARG A 1 71 ? 10.347 6.109 -17.387 1.00 83.62 71 ARG A CA 1
ATOM 547 C C . ARG A 1 71 ? 10.816 5.881 -15.956 1.00 83.62 71 ARG A C 1
ATOM 549 O O . ARG A 1 71 ? 11.282 6.827 -15.336 1.00 83.62 71 ARG A O 1
ATOM 556 N N . LEU A 1 72 ? 10.812 4.643 -15.462 1.00 83.44 72 LEU A N 1
ATOM 557 C CA . LEU A 1 72 ? 11.258 4.326 -14.100 1.00 83.44 72 LEU A CA 1
ATOM 558 C C . LEU A 1 72 ? 12.689 4.799 -13.825 1.00 83.44 72 LEU A C 1
ATOM 560 O O . LEU A 1 72 ? 12.919 5.449 -12.812 1.00 83.44 72 LEU A O 1
ATOM 564 N N . ARG A 1 73 ? 13.648 4.557 -14.731 1.00 82.31 73 ARG A N 1
ATOM 565 C CA . ARG A 1 73 ? 15.027 5.056 -14.558 1.00 82.31 73 ARG A CA 1
ATOM 566 C C . ARG A 1 73 ? 15.109 6.583 -14.571 1.00 82.31 73 ARG A C 1
ATOM 568 O O . ARG A 1 73 ? 15.940 7.136 -13.857 1.00 82.31 73 ARG A O 1
ATOM 575 N N . LYS A 1 74 ? 14.275 7.258 -15.376 1.00 79.31 74 LYS A N 1
ATOM 576 C CA . LYS A 1 74 ? 14.232 8.725 -15.417 1.00 79.31 74 LYS A CA 1
ATOM 577 C C . LYS A 1 74 ? 13.769 9.256 -14.060 1.00 79.31 74 LYS A C 1
ATOM 579 O O . LYS A 1 74 ? 14.466 10.067 -13.464 1.00 79.31 74 LYS A O 1
ATOM 584 N N . LEU A 1 75 ? 12.666 8.703 -13.558 1.00 73.88 75 LEU A N 1
ATOM 585 C CA . LEU A 1 75 ? 12.044 9.091 -12.292 1.00 73.88 75 LEU A CA 1
ATOM 586 C C . LEU A 1 75 ? 12.892 8.712 -11.061 1.00 73.88 75 LEU A C 1
ATOM 588 O O . LEU A 1 75 ? 12.842 9.405 -10.056 1.00 73.88 75 LEU A O 1
ATOM 592 N N . ALA A 1 76 ? 13.647 7.607 -11.114 1.00 73.19 76 ALA A N 1
ATOM 593 C CA . ALA A 1 76 ? 14.375 7.075 -9.956 1.00 73.19 76 ALA A CA 1
ATOM 594 C C . ALA A 1 76 ? 15.848 7.509 -9.862 1.00 73.19 76 ALA A C 1
ATOM 596 O O . ALA A 1 76 ? 16.397 7.532 -8.765 1.00 73.19 76 ALA A O 1
ATOM 597 N N . ILE A 1 77 ? 16.520 7.763 -10.992 1.00 66.25 77 ILE A N 1
ATOM 598 C CA . ILE A 1 77 ? 17.991 7.896 -11.036 1.00 66.25 77 ILE A CA 1
ATOM 599 C C . ILE A 1 77 ? 18.430 9.213 -11.672 1.00 66.25 77 ILE A C 1
ATOM 601 O O . ILE A 1 77 ? 19.426 9.789 -11.245 1.00 66.25 77 ILE A O 1
ATOM 605 N N . VAL A 1 78 ? 17.732 9.672 -12.714 1.00 63.22 78 VAL A N 1
ATOM 606 C CA . VAL A 1 78 ? 18.191 10.831 -13.495 1.00 63.22 78 VAL A CA 1
ATOM 607 C C . VAL A 1 78 ? 17.873 12.144 -12.783 1.00 63.22 78 VAL A C 1
ATOM 609 O O . VAL A 1 78 ? 18.661 13.073 -12.913 1.00 63.22 78 VAL A O 1
ATOM 612 N N . GLY A 1 79 ? 16.810 12.184 -11.969 1.00 58.44 79 GLY A N 1
ATOM 613 C CA . GLY A 1 79 ? 16.335 13.404 -11.321 1.00 58.44 79 GLY A CA 1
ATOM 614 C C . GLY A 1 79 ? 15.844 14.398 -12.370 1.00 58.44 79 GLY A C 1
ATOM 615 O O . GLY A 1 79 ? 16.512 14.646 -13.375 1.00 58.44 79 GLY A O 1
ATOM 616 N N . ASP A 1 80 ? 14.653 14.960 -12.189 1.00 59.00 80 ASP A N 1
ATOM 617 C CA . ASP A 1 80 ? 14.231 16.036 -13.077 1.00 59.00 80 ASP A CA 1
ATOM 618 C C . ASP A 1 80 ? 15.273 17.153 -12.984 1.00 59.00 80 ASP A C 1
ATOM 620 O O . ASP A 1 80 ? 15.618 17.634 -11.901 1.00 59.00 80 ASP A O 1
ATOM 624 N N . SER A 1 81 ? 15.834 17.525 -14.135 1.00 56.53 81 SER A N 1
ATOM 625 C CA . SER A 1 81 ? 16.698 18.691 -14.217 1.00 56.53 81 SER A CA 1
ATOM 626 C C . SER A 1 81 ? 15.975 19.877 -13.559 1.00 56.53 81 SER A C 1
ATOM 628 O O . SER A 1 81 ? 14.765 20.010 -13.757 1.00 56.53 81 SER A O 1
ATOM 630 N N . PRO A 1 82 ? 16.654 20.775 -12.820 1.00 56.62 82 PRO A N 1
ATOM 631 C CA . PRO A 1 82 ? 15.999 21.882 -12.113 1.00 56.62 82 PRO A CA 1
ATOM 632 C C . PRO A 1 82 ? 15.098 22.749 -13.008 1.00 56.62 82 PRO A C 1
ATOM 634 O O . PRO A 1 82 ? 14.153 23.368 -12.530 1.00 56.62 82 PRO A O 1
ATOM 637 N N . TRP A 1 83 ? 15.375 22.774 -14.316 1.00 60.09 83 TRP A N 1
ATOM 638 C CA . TRP A 1 83 ? 14.560 23.460 -15.315 1.00 60.09 83 TRP A CA 1
ATOM 639 C C . TRP A 1 83 ? 13.335 22.651 -15.798 1.00 60.09 83 TRP A C 1
ATOM 641 O O . TRP A 1 83 ? 12.356 23.264 -16.208 1.00 60.09 83 TRP A O 1
ATOM 651 N N . GLU A 1 84 ? 13.327 21.311 -15.719 1.00 55.47 84 GLU A N 1
ATOM 652 C CA . GLU A 1 84 ? 12.149 20.468 -16.021 1.00 55.47 84 GLU A CA 1
ATOM 653 C C . GLU A 1 84 ? 11.099 20.545 -14.904 1.00 55.47 84 GLU A C 1
ATOM 655 O O . GLU A 1 84 ? 9.906 20.549 -15.203 1.00 55.47 84 GLU A O 1
ATOM 660 N N . ALA A 1 85 ? 11.531 20.697 -13.647 1.00 52.81 85 ALA A N 1
ATOM 661 C CA . ALA A 1 85 ? 10.660 20.883 -12.480 1.00 52.81 85 ALA A CA 1
ATOM 662 C C . ALA A 1 85 ? 9.905 22.232 -12.467 1.00 52.81 85 ALA A C 1
ATOM 664 O O . ALA A 1 85 ? 8.951 22.406 -11.714 1.00 52.81 85 ALA A O 1
ATOM 665 N N . LEU A 1 86 ? 10.339 23.199 -13.285 1.00 54.81 86 LEU A N 1
ATOM 666 C CA . LEU A 1 86 ? 9.667 24.493 -13.469 1.00 54.81 86 LEU A CA 1
ATOM 667 C C . LEU A 1 86 ? 8.605 24.459 -14.580 1.00 54.81 86 LEU A C 1
ATOM 669 O O . LEU A 1 86 ? 7.743 25.334 -14.621 1.00 54.81 86 LEU A O 1
ATOM 673 N N . VAL A 1 87 ? 8.673 23.477 -15.487 1.00 58.72 87 VAL A N 1
ATOM 674 C CA . VAL A 1 87 ? 7.776 23.351 -16.652 1.00 58.72 87 VAL A CA 1
ATOM 675 C C . VAL A 1 87 ? 6.760 22.223 -16.454 1.00 58.72 87 VAL A C 1
ATOM 677 O O . VAL A 1 87 ? 5.616 22.341 -16.890 1.00 58.72 87 VAL A O 1
ATOM 680 N N . ASN A 1 88 ? 7.150 21.149 -15.767 1.00 50.97 88 ASN A N 1
ATOM 681 C CA . ASN A 1 88 ? 6.252 20.093 -15.324 1.00 50.97 88 ASN A CA 1
ATOM 682 C C . ASN A 1 88 ? 5.871 20.349 -13.864 1.00 50.97 88 ASN A C 1
ATOM 684 O O . ASN A 1 88 ? 6.721 20.701 -13.051 1.00 50.97 88 ASN A O 1
ATOM 688 N N . PHE A 1 89 ? 4.589 20.182 -13.531 1.00 49.72 89 PHE A N 1
ATOM 689 C CA . PHE A 1 89 ? 4.111 20.180 -12.146 1.00 49.72 89 PHE A CA 1
ATOM 690 C C . PHE A 1 89 ? 5.016 19.288 -11.263 1.00 49.72 89 PHE A C 1
ATOM 692 O O . PHE A 1 89 ? 5.572 18.321 -11.784 1.00 49.72 89 PHE A O 1
ATOM 699 N N . PRO A 1 90 ? 5.119 19.515 -9.935 1.00 53.03 90 PRO A N 1
ATOM 700 C CA . PRO A 1 90 ? 5.939 18.708 -9.006 1.00 53.03 90 PRO A CA 1
ATOM 701 C C . PRO A 1 90 ? 5.593 17.198 -8.954 1.00 53.03 90 PRO A C 1
ATOM 703 O O . PRO A 1 90 ? 6.119 16.454 -8.133 1.00 53.03 90 PRO A O 1
ATOM 706 N N . SER A 1 91 ? 4.703 16.731 -9.828 1.00 56.50 91 SER A N 1
ATOM 707 C CA . SER A 1 91 ? 4.185 15.381 -9.963 1.00 56.50 91 SER A CA 1
ATOM 708 C C . SER A 1 91 ? 5.101 14.394 -10.706 1.00 56.50 91 SER A C 1
ATOM 710 O O . SER A 1 91 ? 4.719 13.228 -10.805 1.00 56.50 91 SER A O 1
ATOM 712 N N . THR A 1 92 ? 6.276 14.783 -11.210 1.00 59.66 92 THR A N 1
ATOM 713 C CA . THR A 1 92 ? 7.192 13.864 -11.922 1.00 59.66 92 THR A CA 1
ATOM 714 C C . THR A 1 92 ? 8.278 13.213 -11.060 1.00 59.66 92 THR A C 1
ATOM 716 O O . THR A 1 92 ? 9.026 12.395 -11.577 1.00 59.66 92 THR A O 1
ATOM 719 N N . ASP A 1 93 ? 8.346 13.450 -9.749 1.00 71.31 93 ASP A N 1
ATOM 720 C CA . ASP A 1 93 ? 9.325 12.770 -8.887 1.00 71.31 93 ASP A CA 1
ATOM 721 C C . ASP A 1 93 ? 8.722 11.522 -8.203 1.00 71.31 93 ASP A C 1
ATOM 723 O O . ASP A 1 93 ? 7.782 11.600 -7.407 1.00 71.31 93 ASP A O 1
ATOM 727 N N . LEU A 1 94 ? 9.280 10.339 -8.497 1.00 77.88 94 LEU A N 1
ATOM 728 C CA . LEU A 1 94 ? 8.880 9.079 -7.857 1.00 77.88 94 LEU A CA 1
ATOM 729 C C . LEU A 1 94 ? 9.165 9.100 -6.350 1.00 77.88 94 LEU A C 1
ATOM 731 O O . LEU A 1 94 ? 8.372 8.572 -5.569 1.00 77.88 94 LEU A O 1
ATOM 735 N N . VAL A 1 95 ? 10.281 9.702 -5.936 1.00 80.12 95 VAL A N 1
ATOM 736 C CA . VAL A 1 95 ? 10.667 9.797 -4.524 1.00 80.12 95 VAL A CA 1
ATOM 737 C C . VAL A 1 95 ? 9.690 10.695 -3.776 1.00 80.12 95 VAL A C 1
ATOM 739 O O . VAL A 1 95 ? 9.287 10.345 -2.666 1.00 80.12 95 VAL A O 1
ATOM 742 N N . PHE A 1 96 ? 9.261 11.800 -4.395 1.00 80.62 96 PHE A N 1
ATOM 743 C CA . PHE A 1 96 ? 8.205 12.667 -3.874 1.00 80.62 96 PHE A CA 1
ATOM 744 C C . PHE A 1 96 ? 6.914 11.879 -3.616 1.00 80.62 96 PHE A C 1
ATOM 746 O O . PHE A 1 96 ? 6.439 11.845 -2.486 1.00 80.62 96 PHE A O 1
ATOM 753 N N . HIS A 1 97 ? 6.360 11.176 -4.603 1.00 81.31 97 HIS A N 1
ATOM 754 C CA . HIS A 1 97 ? 5.099 10.448 -4.383 1.00 81.31 97 HIS A CA 1
ATOM 755 C C . HIS A 1 97 ? 5.235 9.319 -3.367 1.00 81.31 97 HIS A C 1
ATOM 757 O O . HIS A 1 97 ? 4.379 9.168 -2.496 1.00 81.31 97 HIS A O 1
ATOM 763 N N . LEU A 1 98 ? 6.346 8.575 -3.414 1.00 86.81 98 LEU A N 1
ATOM 764 C CA . LEU A 1 98 ? 6.616 7.526 -2.435 1.00 86.81 98 LEU A CA 1
ATOM 765 C C . LEU A 1 98 ? 6.645 8.088 -1.014 1.00 86.81 98 LEU A C 1
ATOM 767 O O . LEU A 1 98 ? 5.984 7.523 -0.144 1.00 86.81 98 LEU A O 1
ATOM 771 N N . ARG A 1 99 ? 7.356 9.198 -0.756 1.00 87.06 99 ARG A N 1
ATOM 772 C CA . ARG A 1 99 ? 7.418 9.765 0.604 1.00 87.06 99 ARG A CA 1
ATOM 773 C C . ARG A 1 99 ? 6.039 10.172 1.125 1.00 87.06 99 ARG A C 1
ATOM 775 O O . ARG A 1 99 ? 5.769 9.914 2.294 1.00 87.06 99 ARG A O 1
ATOM 782 N N . TYR A 1 100 ? 5.169 10.741 0.285 1.00 86.62 100 TYR A N 1
ATOM 783 C CA . TYR A 1 100 ? 3.817 11.116 0.710 1.00 86.62 100 TYR A CA 1
ATOM 784 C C . TYR A 1 100 ? 2.975 9.880 0.999 1.00 86.62 100 TYR A C 1
ATOM 786 O O . TYR A 1 100 ? 2.435 9.780 2.094 1.00 86.62 100 TYR A O 1
ATOM 794 N N . THR A 1 101 ? 2.951 8.886 0.105 1.00 89.12 101 THR A N 1
ATOM 795 C CA . THR A 1 101 ? 2.219 7.633 0.354 1.00 89.12 101 THR A CA 1
ATOM 796 C C . THR A 1 101 ? 2.712 6.924 1.618 1.00 89.12 101 THR A C 1
ATOM 798 O O . THR A 1 101 ? 1.908 6.426 2.403 1.00 89.12 101 THR A O 1
ATOM 801 N N . PHE A 1 102 ? 4.027 6.891 1.861 1.00 93.00 102 PHE A N 1
ATOM 802 C CA . PHE A 1 102 ? 4.576 6.326 3.095 1.00 93.00 102 PHE A CA 1
ATOM 803 C C . PHE A 1 102 ? 4.170 7.134 4.329 1.00 93.00 102 PHE A C 1
ATOM 805 O O . PHE A 1 102 ? 3.797 6.544 5.342 1.00 93.00 102 PHE A O 1
ATOM 812 N N . GLN A 1 103 ? 4.223 8.464 4.258 1.00 93.50 103 GLN A N 1
ATOM 813 C CA . GLN A 1 103 ? 3.793 9.332 5.351 1.00 93.50 103 GLN A CA 1
ATOM 814 C C . GLN A 1 103 ? 2.304 9.133 5.662 1.00 93.50 103 GLN A C 1
ATOM 816 O O . GLN A 1 103 ? 1.954 8.922 6.822 1.00 93.50 103 GLN A O 1
ATOM 821 N N . GLU A 1 104 ? 1.442 9.127 4.646 1.00 91.31 104 GLU A N 1
ATOM 822 C CA . GLU A 1 104 ? 0.0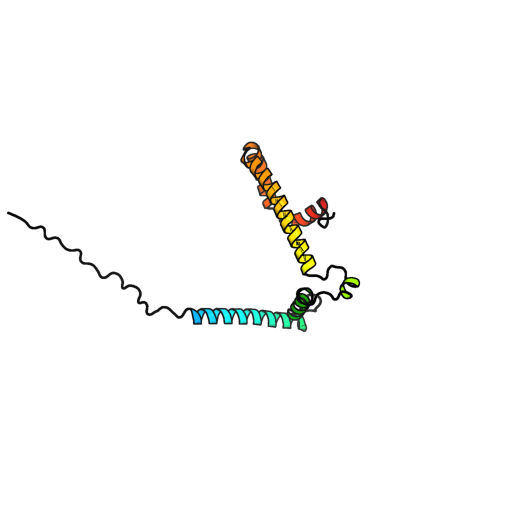08 8.840 4.772 1.00 91.31 104 GLU A CA 1
ATOM 823 C C . GLU A 1 104 ? -0.236 7.460 5.384 1.00 91.31 104 GLU A C 1
ATOM 825 O O . GLU A 1 104 ? -1.021 7.327 6.323 1.00 91.31 104 GLU A O 1
ATOM 830 N N . MET A 1 105 ? 0.479 6.435 4.909 1.00 94.56 105 MET A N 1
ATOM 831 C CA . MET A 1 105 ? 0.384 5.074 5.436 1.00 94.56 105 MET A CA 1
ATOM 832 C C . MET A 1 105 ? 0.765 5.017 6.918 1.00 94.56 105 MET A C 1
ATOM 834 O O . MET A 1 105 ? 0.062 4.385 7.707 1.00 94.56 105 MET A O 1
ATOM 838 N N . ILE A 1 106 ? 1.866 5.663 7.307 1.00 97.38 106 ILE A N 1
ATOM 839 C CA . ILE A 1 106 ? 2.346 5.666 8.693 1.00 97.38 106 ILE A CA 1
ATOM 840 C C . ILE A 1 106 ? 1.375 6.430 9.591 1.00 97.38 106 ILE A C 1
ATOM 842 O O . ILE A 1 106 ? 1.012 5.922 10.650 1.00 97.38 106 ILE A O 1
ATOM 846 N N . LEU A 1 107 ? 0.921 7.614 9.179 1.00 95.12 107 LEU A N 1
ATOM 847 C CA . LEU A 1 107 ? -0.052 8.393 9.945 1.00 95.12 107 LEU A CA 1
ATOM 848 C C . LEU A 1 107 ? -1.369 7.627 10.093 1.00 95.12 107 LEU A C 1
ATOM 850 O O . LEU A 1 107 ? -1.866 7.477 11.209 1.00 95.12 107 LEU A O 1
ATOM 854 N N . GLY A 1 108 ? -1.889 7.065 9.000 1.00 93.44 108 GLY A N 1
ATOM 855 C CA . GLY A 1 108 ? -3.084 6.224 9.019 1.00 93.44 108 GLY A CA 1
ATOM 856 C C . GLY A 1 108 ? -2.929 5.008 9.934 1.00 93.44 108 GLY A C 1
ATOM 857 O O . GLY A 1 108 ? -3.840 4.694 10.700 1.00 93.44 108 GLY A O 1
ATOM 858 N N . LEU A 1 109 ? -1.759 4.361 9.929 1.00 96.94 109 LEU A N 1
ATOM 859 C CA . LEU A 1 109 ? -1.454 3.248 10.827 1.00 96.94 109 LEU A CA 1
ATOM 860 C C . LEU A 1 109 ? -1.418 3.692 12.291 1.00 96.94 109 LEU A C 1
ATOM 862 O O . LEU A 1 109 ? -2.000 3.018 13.138 1.00 96.94 109 LEU A O 1
ATOM 866 N N . VAL A 1 110 ? -0.751 4.804 12.599 1.00 98.06 110 VAL A N 1
ATOM 867 C CA . VAL A 1 110 ? -0.620 5.322 13.967 1.00 98.06 110 VAL A CA 1
ATOM 868 C C . VAL A 1 110 ? -1.988 5.714 14.515 1.00 98.06 110 VAL A C 1
ATOM 870 O O . VAL A 1 110 ? -2.405 5.185 15.546 1.00 98.06 110 VAL A O 1
ATOM 873 N N . TYR A 1 111 ? -2.725 6.574 13.811 1.00 96.12 111 TYR A N 1
ATOM 874 C CA . TYR A 1 111 ? -4.047 7.014 14.256 1.00 96.12 111 TYR A CA 1
ATOM 875 C C . TYR A 1 111 ? -5.051 5.860 14.287 1.00 96.12 111 TYR A C 1
ATOM 877 O O . TYR A 1 111 ? -5.776 5.709 15.272 1.00 96.12 111 TYR A O 1
ATOM 885 N N . GLY A 1 112 ? -5.048 5.001 13.265 1.00 96.12 112 GLY A N 1
ATOM 886 C CA . GLY A 1 112 ? -5.920 3.831 13.196 1.00 96.12 112 GLY A CA 1
ATOM 887 C C . GLY A 1 112 ? -5.648 2.829 14.315 1.00 96.12 112 GLY A C 1
ATOM 888 O O . GLY A 1 112 ? -6.588 2.338 14.938 1.00 96.12 112 GLY A O 1
ATOM 889 N N . THR A 1 113 ? -4.379 2.564 14.633 1.00 98.00 113 THR A N 1
ATOM 890 C CA . THR A 1 113 ? -4.011 1.639 15.716 1.00 98.00 113 THR A CA 1
ATOM 891 C C . THR A 1 113 ? -4.365 2.217 17.077 1.00 98.00 113 THR A C 1
ATOM 893 O O . THR A 1 113 ? -4.927 1.500 17.902 1.00 98.00 113 THR A O 1
ATOM 896 N N . LEU A 1 114 ? -4.083 3.500 17.326 1.00 98.31 114 LEU A N 1
ATOM 897 C CA . LEU A 1 114 ? -4.422 4.141 18.597 1.00 98.31 114 LEU A CA 1
ATOM 898 C C . LEU A 1 114 ? -5.938 4.158 18.817 1.00 98.31 114 LEU A C 1
ATOM 900 O O . LEU A 1 114 ? -6.412 3.653 19.835 1.00 98.31 114 LEU A O 1
ATOM 904 N N . ALA A 1 115 ? -6.707 4.656 17.846 1.00 96.88 115 ALA A N 1
ATOM 905 C CA . ALA A 1 115 ? -8.164 4.698 17.941 1.00 96.88 115 ALA A CA 1
ATOM 906 C C . ALA A 1 115 ? -8.766 3.285 18.029 1.00 96.88 115 ALA A C 1
ATOM 908 O O . ALA A 1 115 ? -9.583 3.010 18.908 1.00 96.88 115 ALA A O 1
ATOM 909 N N . GLY A 1 116 ? -8.316 2.365 17.172 1.00 96.44 116 GLY A N 1
ATOM 910 C CA . GLY A 1 116 ? -8.776 0.978 17.151 1.00 96.44 116 GLY A CA 1
ATOM 911 C C . GLY A 1 116 ? -8.475 0.227 18.447 1.00 96.44 116 GLY A C 1
ATOM 912 O O . GLY A 1 116 ? -9.330 -0.507 18.937 1.00 96.44 116 GLY A O 1
ATOM 913 N N . THR A 1 117 ? -7.308 0.455 19.053 1.00 97.94 117 THR A N 1
ATOM 914 C CA . THR A 1 117 ? -6.940 -0.151 20.343 1.00 97.94 117 THR A CA 1
ATOM 915 C C . THR A 1 117 ? -7.829 0.368 21.465 1.00 97.94 117 THR A C 1
ATOM 917 O O . THR A 1 117 ? -8.327 -0.427 22.258 1.00 97.94 117 THR A O 1
ATOM 920 N N . VAL A 1 118 ? -8.071 1.682 21.524 1.00 97.50 118 VAL A N 1
ATOM 921 C CA . VAL A 1 118 ? -8.953 2.289 22.535 1.00 97.50 118 VAL A CA 1
ATOM 922 C C . VAL A 1 118 ? -10.372 1.737 22.408 1.00 97.50 118 VAL A C 1
ATOM 924 O O . VAL A 1 118 ? -10.936 1.255 23.392 1.00 97.50 118 VAL A O 1
ATOM 927 N N . VAL A 1 119 ? -10.933 1.744 21.196 1.00 95.88 119 VAL A N 1
ATOM 928 C CA . VAL A 1 119 ? -12.283 1.224 20.931 1.00 95.88 119 VAL A CA 1
ATOM 929 C C . VAL A 1 119 ? -12.359 -0.273 21.238 1.00 95.88 119 VAL A C 1
ATOM 931 O O . VAL A 1 119 ? -13.251 -0.703 21.966 1.00 95.88 119 VAL A O 1
ATOM 934 N N . GLY A 1 120 ? -11.399 -1.064 20.756 1.00 95.31 120 GLY A N 1
ATOM 935 C CA . GLY A 1 120 ? -11.335 -2.503 21.007 1.00 95.31 120 GLY A CA 1
ATOM 936 C C . GLY A 1 120 ? -11.215 -2.841 22.494 1.00 95.31 120 GLY A C 1
ATOM 937 O O . GLY A 1 120 ? -11.892 -3.748 22.976 1.00 95.31 120 GLY A O 1
ATOM 938 N N . PHE A 1 121 ? -10.425 -2.074 23.249 1.00 97.06 121 PHE A N 1
ATOM 939 C CA . PHE A 1 121 ? -10.299 -2.236 24.696 1.00 97.06 121 PHE A CA 1
ATOM 940 C C . PHE A 1 121 ? -11.616 -1.941 25.428 1.00 97.06 121 PHE A C 1
ATOM 942 O O . PHE A 1 121 ? -12.024 -2.719 26.294 1.00 97.06 121 PHE A O 1
ATOM 949 N N . VAL A 1 122 ? -12.312 -0.855 25.071 1.00 96.50 122 VAL A N 1
ATOM 950 C CA . VAL A 1 122 ? -13.618 -0.504 25.661 1.00 96.50 122 VAL A CA 1
ATOM 951 C C . VAL A 1 122 ? -14.658 -1.589 25.374 1.00 96.50 122 VAL A C 1
ATOM 953 O O . VAL A 1 122 ? -15.336 -2.044 26.300 1.00 96.50 122 VAL A O 1
ATOM 956 N N . LEU A 1 123 ? -14.744 -2.048 24.122 1.00 95.88 123 LEU A N 1
ATOM 957 C CA . LEU A 1 123 ? -15.657 -3.117 23.708 1.00 95.88 123 LEU A CA 1
ATOM 958 C C . LEU A 1 123 ? -15.349 -4.443 24.416 1.00 95.88 123 LEU A C 1
ATOM 960 O O . LEU A 1 123 ? -16.267 -5.129 24.858 1.00 95.88 123 LEU A O 1
ATOM 964 N N . GLY A 1 124 ? -14.068 -4.781 24.578 1.00 94.50 124 GLY A N 1
ATOM 965 C CA . GLY A 1 124 ? -13.642 -5.993 25.278 1.00 94.50 124 GLY A CA 1
ATOM 966 C C . GLY A 1 124 ? -13.928 -5.960 26.781 1.00 94.50 124 GLY A C 1
ATOM 967 O O . GLY A 1 124 ? -14.206 -6.998 27.381 1.00 94.50 124 GLY A O 1
ATOM 968 N N . ARG A 1 125 ? -13.896 -4.776 27.405 1.00 97.12 125 ARG A N 1
ATOM 969 C CA . ARG A 1 125 ? -14.195 -4.628 28.837 1.00 97.12 125 ARG A CA 1
ATOM 970 C C . ARG A 1 125 ? -15.698 -4.662 29.127 1.00 97.12 125 ARG A C 1
ATOM 972 O O . ARG A 1 125 ? -16.106 -5.170 30.172 1.00 97.12 125 ARG A O 1
ATOM 979 N N . ALA A 1 126 ? -16.521 -4.097 28.246 1.00 96.75 126 ALA A N 1
ATOM 980 C CA . ALA A 1 126 ? -17.956 -3.946 28.462 1.00 96.75 126 ALA A CA 1
ATOM 981 C C . ALA A 1 126 ? -18.761 -4.933 27.604 1.00 96.75 126 ALA A C 1
ATOM 983 O O . ALA A 1 126 ? -19.092 -4.647 26.456 1.00 96.75 126 ALA A O 1
ATOM 984 N N . ARG A 1 127 ? -19.148 -6.070 28.199 1.00 93.69 127 ARG A N 1
ATOM 985 C CA . ARG A 1 127 ? -19.863 -7.165 27.513 1.00 93.69 127 ARG A CA 1
ATOM 986 C C . ARG A 1 127 ? -21.106 -6.701 26.738 1.00 93.69 127 ARG A C 1
ATOM 988 O O . ARG A 1 127 ? -21.273 -7.081 25.591 1.00 93.69 127 ARG A O 1
ATOM 995 N N . PHE A 1 128 ? -21.908 -5.803 27.321 1.00 97.06 128 PHE A N 1
ATOM 996 C CA . PHE A 1 128 ? -23.076 -5.216 26.649 1.00 97.06 128 PHE A CA 1
ATOM 997 C C . PHE A 1 128 ? -22.711 -4.440 25.368 1.00 97.06 128 PHE A C 1
ATOM 999 O O . PHE A 1 128 ? -23.351 -4.628 24.337 1.00 97.06 128 PHE A O 1
ATOM 1006 N N . LEU A 1 129 ? -21.668 -3.597 25.404 1.00 96.00 129 LEU A N 1
ATOM 1007 C CA . LEU A 1 129 ? -21.210 -2.865 24.216 1.00 96.00 129 LEU A CA 1
ATOM 1008 C C . LEU A 1 129 ? -20.621 -3.816 23.173 1.00 96.00 129 LEU A C 1
ATOM 1010 O O . LEU A 1 129 ? -20.821 -3.590 21.986 1.00 96.00 129 LEU A O 1
ATOM 1014 N N . GLY A 1 130 ? -19.901 -4.856 23.598 1.00 95.31 130 GLY A N 1
ATOM 1015 C CA . GLY A 1 130 ? -19.377 -5.882 22.700 1.00 95.31 130 GLY A CA 1
ATOM 1016 C C . GLY A 1 130 ? -20.496 -6.588 21.934 1.00 95.31 130 GLY A C 1
ATOM 1017 O O . GLY A 1 130 ? -20.463 -6.619 20.707 1.00 95.31 130 GLY A O 1
ATOM 1018 N N . ASP A 1 131 ? -21.518 -7.072 22.640 1.00 96.00 131 ASP A N 1
ATOM 1019 C CA . ASP A 1 131 ? -22.640 -7.805 22.040 1.00 96.00 131 ASP A CA 1
ATOM 1020 C C . ASP A 1 131 ? -23.478 -6.920 21.090 1.00 96.00 131 ASP A C 1
ATOM 1022 O O . ASP A 1 131 ? -23.925 -7.388 20.042 1.00 96.00 131 ASP A O 1
ATOM 1026 N N . LEU A 1 132 ? -23.638 -5.629 21.409 1.00 96.69 132 LEU A N 1
ATOM 1027 C CA . LEU A 1 132 ? -24.316 -4.638 20.556 1.00 96.69 132 LEU A CA 1
ATOM 1028 C C . LEU A 1 132 ? -23.463 -4.218 19.337 1.00 96.69 132 LEU A C 1
ATOM 1030 O O . LEU A 1 132 ? -23.950 -4.135 18.211 1.00 96.69 132 LEU A O 1
ATOM 1034 N N . ILE A 1 133 ? -22.179 -3.980 19.606 1.00 96.88 133 ILE A N 1
ATOM 1035 C CA . ILE A 1 133 ? -21.026 -3.671 18.749 1.00 96.88 133 ILE A CA 1
ATOM 1036 C C . ILE A 1 133 ? -20.802 -4.593 17.542 1.00 96.88 133 ILE A C 1
ATOM 1038 O O . ILE A 1 133 ? -20.774 -4.238 16.360 1.00 96.88 133 ILE A O 1
ATOM 1042 N N . ASN A 1 134 ? -20.581 -5.849 17.919 1.00 95.00 134 ASN A N 1
ATOM 1043 C CA . ASN A 1 134 ? -19.992 -6.897 17.107 1.00 95.00 134 ASN A CA 1
ATOM 1044 C C . ASN A 1 134 ? -20.720 -7.170 15.778 1.00 95.00 134 ASN A C 1
ATOM 1046 O O . ASN A 1 134 ? -20.029 -7.254 14.760 1.00 95.00 134 ASN A O 1
ATOM 1050 N N . PRO A 1 135 ? -22.067 -7.258 15.707 1.00 95.06 135 PRO A N 1
ATOM 1051 C CA . PRO A 1 135 ? -22.739 -7.462 14.422 1.00 95.06 135 PRO A CA 1
ATOM 1052 C C . PRO A 1 135 ? -22.493 -6.310 13.434 1.00 95.06 135 PRO A C 1
ATOM 1054 O O . PRO A 1 135 ? -22.328 -6.561 12.240 1.00 95.06 135 PRO A O 1
ATOM 1057 N N . LEU A 1 136 ? -22.393 -5.064 13.914 1.00 95.50 136 LEU A N 1
ATOM 1058 C CA . LEU A 1 136 ? -22.069 -3.901 13.080 1.00 95.50 136 LEU A CA 1
ATOM 1059 C C . LEU A 1 136 ? -20.629 -3.963 12.558 1.00 95.50 136 LEU A C 1
ATOM 1061 O O . LEU A 1 136 ? -20.387 -3.701 11.381 1.00 95.50 136 LEU A O 1
ATOM 1065 N N . ILE A 1 137 ? -19.680 -4.349 13.415 1.00 94.06 137 ILE A N 1
ATOM 1066 C CA . ILE A 1 137 ? -18.269 -4.515 13.035 1.00 94.06 137 ILE A CA 1
ATOM 1067 C C . ILE A 1 137 ? -18.142 -5.554 11.919 1.00 94.06 137 ILE A C 1
ATOM 1069 O O . ILE A 1 137 ? -17.517 -5.286 10.892 1.00 94.06 137 ILE A O 1
ATOM 1073 N N . ILE A 1 138 ? -18.775 -6.718 12.086 1.00 94.25 138 ILE A N 1
ATOM 1074 C CA . ILE A 1 138 ? -18.765 -7.793 11.085 1.00 94.25 138 ILE A CA 1
ATOM 1075 C C . ILE A 1 138 ? -19.388 -7.317 9.763 1.00 94.25 138 ILE A C 1
ATOM 1077 O O . ILE A 1 138 ? -18.838 -7.594 8.696 1.00 94.25 138 ILE A O 1
ATOM 1081 N N . ALA A 1 139 ? -20.488 -6.557 9.816 1.00 94.31 139 ALA A N 1
ATOM 1082 C CA . ALA A 1 139 ? -21.111 -5.987 8.623 1.00 94.31 139 ALA A CA 1
ATOM 1083 C C . ALA A 1 139 ? -20.167 -5.024 7.881 1.00 94.31 139 ALA A C 1
ATOM 1085 O O . ALA A 1 139 ? -20.025 -5.126 6.663 1.00 94.31 139 ALA A O 1
ATOM 1086 N N . ILE A 1 140 ? -19.455 -4.147 8.598 1.00 92.25 140 ILE A N 1
ATOM 1087 C CA . ILE A 1 140 ? -18.478 -3.224 7.997 1.00 92.25 140 ILE A CA 1
ATOM 1088 C C . ILE A 1 140 ? -17.317 -3.990 7.346 1.00 92.25 140 ILE A C 1
ATOM 1090 O O . ILE A 1 140 ? -16.905 -3.638 6.242 1.00 92.25 140 ILE A O 1
ATOM 1094 N N . TYR A 1 141 ? -16.823 -5.067 7.970 1.00 90.81 141 TYR A N 1
ATOM 1095 C CA . TYR A 1 141 ? -15.761 -5.902 7.387 1.00 90.81 141 TYR A CA 1
ATOM 1096 C C . TYR A 1 141 ? -16.151 -6.568 6.062 1.00 90.81 141 TYR A C 1
ATOM 1098 O O . TYR A 1 141 ? -15.270 -6.893 5.266 1.00 90.81 141 TYR A O 1
ATOM 1106 N N . SER A 1 142 ? -17.447 -6.770 5.815 1.00 93.00 142 SER A N 1
ATOM 1107 C CA . SER A 1 142 ? -17.943 -7.342 4.560 1.00 93.00 142 SER A CA 1
ATOM 1108 C C . SER A 1 142 ? -17.975 -6.342 3.397 1.00 93.00 142 SER A C 1
ATOM 1110 O O . SER A 1 142 ? -18.101 -6.753 2.242 1.00 93.00 142 SER A O 1
ATOM 1112 N N . LEU A 1 143 ? -17.843 -5.038 3.673 1.00 93.50 143 LEU A N 1
ATOM 1113 C CA . LEU A 1 143 ? -17.892 -4.015 2.635 1.00 93.50 143 LEU A CA 1
ATOM 1114 C C . LEU A 1 143 ? -16.662 -4.098 1.716 1.00 93.50 143 LEU A C 1
ATOM 1116 O O . LEU A 1 143 ? -15.526 -4.215 2.192 1.00 93.50 143 LEU A O 1
ATOM 1120 N N . PRO A 1 144 ? -16.843 -3.966 0.389 1.00 91.81 144 PRO A N 1
ATOM 1121 C CA . PRO A 1 144 ? -15.721 -3.824 -0.523 1.00 91.81 144 PRO A CA 1
ATOM 1122 C C . PRO A 1 144 ? -14.926 -2.568 -0.165 1.00 91.81 144 PRO A C 1
ATOM 1124 O O . PRO A 1 144 ? -15.466 -1.463 -0.186 1.00 91.81 144 PRO A O 1
ATOM 1127 N N . LYS A 1 145 ? -13.621 -2.706 0.097 1.00 88.69 145 LYS A N 1
ATOM 1128 C CA . LYS A 1 145 ? -12.749 -1.555 0.409 1.00 88.69 145 LYS A CA 1
ATOM 1129 C C . LYS A 1 145 ? -12.811 -0.461 -0.667 1.00 88.69 145 LYS A C 1
ATOM 1131 O O . LYS A 1 145 ? -12.747 0.719 -0.343 1.00 88.69 145 LYS A O 1
ATOM 1136 N N . LEU A 1 146 ? -13.004 -0.854 -1.930 1.00 90.62 146 LEU A N 1
ATOM 1137 C CA . LEU A 1 146 ? -13.189 0.056 -3.068 1.00 90.62 146 LEU A CA 1
ATOM 1138 C C . LEU A 1 146 ? -14.415 0.973 -2.920 1.00 90.62 146 LEU A C 1
ATOM 1140 O O . LEU A 1 146 ? -14.370 2.108 -3.378 1.00 90.62 146 LEU A O 1
ATOM 1144 N N . ALA A 1 147 ? -15.485 0.516 -2.261 1.00 91.62 147 ALA A N 1
ATOM 1145 C CA . ALA A 1 147 ? -16.694 1.314 -2.049 1.00 91.62 147 ALA A CA 1
ATOM 1146 C C . ALA A 1 147 ? -16.521 2.379 -0.952 1.00 91.62 147 ALA A 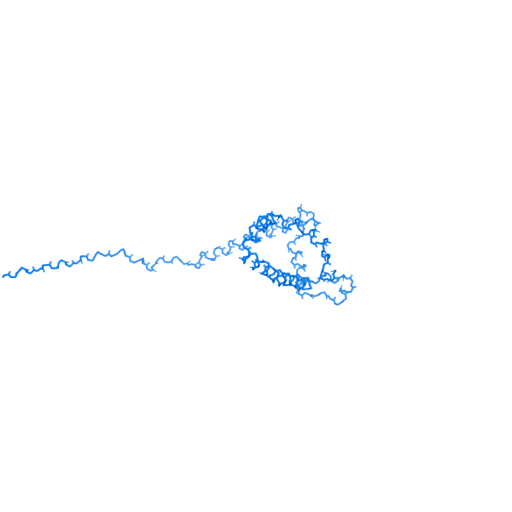C 1
ATOM 1148 O O . ALA A 1 147 ? -17.249 3.367 -0.935 1.00 91.62 147 ALA A O 1
ATOM 1149 N N . LEU A 1 148 ? -15.551 2.201 -0.048 1.00 89.69 148 LEU A N 1
ATOM 1150 C CA . LEU A 1 148 ? -15.285 3.140 1.044 1.00 89.69 148 LEU A CA 1
ATOM 1151 C C . LEU A 1 148 ? -14.446 4.343 0.600 1.00 89.69 148 LEU A C 1
ATOM 1153 O O . LEU A 1 148 ? -14.600 5.425 1.157 1.00 89.69 148 LEU A O 1
ATOM 1157 N N . ALA A 1 149 ? -13.592 4.178 -0.416 1.00 91.06 149 ALA A N 1
ATOM 1158 C CA . ALA A 1 149 ? -12.729 5.243 -0.928 1.00 91.06 149 ALA A CA 1
ATOM 1159 C C . ALA A 1 149 ? -13.479 6.559 -1.249 1.00 91.06 149 ALA A C 1
ATOM 1161 O O . ALA A 1 149 ? -13.089 7.589 -0.703 1.00 91.06 149 ALA A O 1
ATOM 1162 N N . PRO A 1 150 ? -14.570 6.573 -2.046 1.00 90.75 150 PRO A N 1
ATOM 1163 C CA . PRO A 1 150 ? -15.295 7.814 -2.337 1.00 90.75 150 PRO A CA 1
ATOM 1164 C C . PRO A 1 150 ? -15.942 8.451 -1.098 1.00 90.75 150 PRO A C 1
ATOM 1166 O O . PRO A 1 150 ? -16.020 9.673 -1.009 1.00 90.75 150 PRO A O 1
ATOM 1169 N N . LEU A 1 151 ? -16.375 7.645 -0.125 1.00 92.00 151 LEU A N 1
ATOM 1170 C CA . LEU A 1 151 ? -16.948 8.142 1.127 1.00 92.00 151 LEU A CA 1
ATOM 1171 C C . LEU A 1 151 ? -15.882 8.818 1.999 1.00 92.00 151 LEU A C 1
ATOM 1173 O O . LEU A 1 151 ? -16.124 9.890 2.549 1.00 92.00 151 LEU A O 1
ATOM 1177 N N . PHE A 1 152 ? -14.690 8.225 2.085 1.00 88.75 152 PHE A N 1
ATOM 1178 C CA . PHE A 1 152 ? -13.562 8.836 2.785 1.00 88.75 152 PHE A CA 1
ATOM 1179 C C . PHE A 1 152 ? -13.118 10.140 2.127 1.00 88.75 152 PHE A C 1
ATOM 1181 O O . PHE A 1 152 ? -12.884 11.106 2.842 1.00 88.75 152 PHE A O 1
ATOM 1188 N N . ILE A 1 153 ? -13.083 10.200 0.793 1.00 90.12 153 ILE A N 1
ATOM 1189 C CA . ILE A 1 153 ? -12.781 11.442 0.064 1.00 90.12 153 ILE A CA 1
ATOM 1190 C C . ILE A 1 153 ? -13.822 12.526 0.378 1.00 90.12 153 ILE A C 1
ATOM 1192 O O . ILE A 1 153 ? -13.462 13.681 0.577 1.00 90.12 153 ILE A O 1
ATOM 1196 N N . LEU A 1 154 ? -15.109 12.172 0.462 1.00 91.56 154 LEU A N 1
ATOM 1197 C CA . LEU A 1 154 ? -16.165 13.131 0.798 1.00 91.56 154 LEU A CA 1
ATOM 1198 C C . LEU A 1 154 ? -16.044 13.669 2.232 1.00 91.56 154 LEU A C 1
ATOM 1200 O O . LEU A 1 154 ? -16.322 14.843 2.463 1.00 91.56 154 LEU A O 1
ATOM 1204 N N . TRP A 1 155 ? -15.672 12.823 3.195 1.00 90.31 155 TRP A N 1
ATOM 1205 C CA . TRP A 1 155 ? -15.551 13.232 4.598 1.00 90.31 155 TRP A CA 1
ATOM 1206 C C . TRP A 1 155 ? -14.254 13.964 4.924 1.00 90.31 155 TRP A C 1
ATOM 1208 O O . TRP A 1 155 ? -14.285 14.901 5.717 1.00 90.31 155 TRP A O 1
ATOM 1218 N N . PHE A 1 156 ? -13.133 13.515 4.361 1.00 87.00 156 PHE A N 1
ATOM 1219 C CA . PHE A 1 156 ? -11.797 13.968 4.750 1.00 87.00 156 PHE A CA 1
ATOM 1220 C C . PHE A 1 156 ? -11.102 14.827 3.687 1.00 87.00 156 PHE A C 1
ATOM 1222 O O . PHE A 1 156 ? -10.069 15.408 3.986 1.00 87.00 156 PHE A O 1
ATOM 1229 N N . GLY A 1 157 ? -11.654 14.933 2.475 1.00 85.62 157 GLY A N 1
ATOM 1230 C CA . GLY A 1 157 ? -11.041 15.678 1.376 1.00 85.62 157 GLY A CA 1
ATOM 1231 C C . GLY A 1 157 ? -9.944 14.901 0.638 1.00 85.62 157 GLY A C 1
ATOM 1232 O O . GLY A 1 157 ? -9.840 13.675 0.735 1.00 85.62 157 GLY A O 1
ATOM 1233 N N . LEU A 1 158 ? -9.162 15.618 -0.175 1.00 83.25 158 LEU A N 1
ATOM 1234 C CA . LEU A 1 158 ? -8.037 15.079 -0.941 1.00 83.25 158 LEU A CA 1
ATOM 1235 C C . LEU A 1 158 ? -6.727 15.612 -0.349 1.00 83.25 158 LEU A C 1
ATOM 1237 O O . LEU A 1 158 ? -6.363 16.759 -0.596 1.00 83.25 158 LEU A O 1
ATOM 1241 N N . GLY A 1 159 ? -6.005 14.752 0.371 1.00 72.88 159 GLY A N 1
ATOM 1242 C CA . GLY A 1 159 ? -4.686 15.050 0.936 1.00 72.88 159 GLY A CA 1
ATOM 1243 C C . GLY A 1 159 ? -4.701 15.300 2.447 1.00 72.88 159 GLY A C 1
ATOM 1244 O O . GLY A 1 159 ? -5.746 15.361 3.081 1.00 72.88 159 GLY A O 1
ATOM 1245 N N . ILE A 1 160 ? -3.511 15.418 3.041 1.00 68.44 160 ILE A N 1
ATOM 1246 C CA . ILE A 1 160 ? -3.333 15.669 4.489 1.00 68.44 160 ILE A CA 1
ATOM 1247 C C . ILE A 1 160 ? -3.640 17.142 4.848 1.00 68.44 160 ILE A C 1
ATOM 1249 O O . ILE A 1 160 ? -3.792 17.491 6.015 1.00 68.44 160 ILE A O 1
ATOM 1253 N N . GLU A 1 161 ? -3.704 18.014 3.842 1.00 67.31 161 GLU A N 1
ATOM 1254 C CA . GLU A 1 161 ? -3.835 19.470 3.973 1.00 67.31 161 GLU A CA 1
ATOM 1255 C C . GLU A 1 161 ? -5.257 20.014 3.764 1.00 67.31 161 GLU A C 1
ATOM 1257 O O . GLU A 1 161 ? -5.455 21.225 3.877 1.00 67.31 161 GLU A O 1
ATOM 1262 N N . SER A 1 162 ? -6.227 19.140 3.470 1.00 53.03 162 SER A N 1
ATOM 1263 C CA . SER A 1 162 ? -7.641 19.494 3.278 1.00 53.03 162 SER A CA 1
ATOM 1264 C C . SER A 1 162 ? -8.473 19.449 4.553 1.00 53.03 162 SER A C 1
ATOM 1266 O O . SER A 1 162 ? -8.244 18.535 5.376 1.00 53.03 162 SER A O 1
#

Secondary structure (DSSP, 8-state):
---------------S-PPPTT----HHHHHHHHHHHHHHHHHHHHHHHHHHHHHTS-TTT---HHHHHHHHHIIIII---TTTTTTS-GGG-HHHHHHHHHHHHHHHHHHHHHHHHHHHHHHHH-HHHHHHHHHHHHHHHTS-HHHHHHHHHHHH-SSTT-

Radius of gyration: 32.82 Å; chains: 1; bounding box: 50×101×77 Å